Protein AF-A0A6V7NRB2-F1 (afdb_monomer)

Secondary structure (DSSP, 8-state):
-HHHHHHHHHHHHHHHHHHHHHHHHHHHHHHSTTEEEEE---SSEEEEEEPPTT--TTT-HHHHHHHHHHHHHHHHHTSS---EEEEETTEEEEEEE---TT--HHHHHHHHHHHHHHHHHHHHHHHHHHHHHHHHHHHHHHHHHHHHHHHTT--

Organism: NCBI:txid296719

InterPro domains:
  IPR002129 Pyridoxal phosphate-dependent decarboxylase, major domain [PF00282] (2-50)
  IPR010977 Aromatic-L-amino-acid decarboxylase [PTHR11999] (1-116)
  IPR015422 Pyridoxal phosphate-dependent transferase, small domain [G3DSA:3.90.1150.10] (17-127)
  IPR015424 Pyridoxal phosphate-dependent transferase [SSF53383] (1-116)

Foldseek 3Di:
DVCVVQPPVNVVVLQVQLQVLQVVLQVVQVVDPQKDFPDDDPGNKTKMFGAAPPNDPPPCQVVSQVLRVQLQVQLVVVVLDHWDWDADPNHIIIMDGRRDPPDDNVSSVVSVVSSVVSSVVSNVVVVVVVVVVVVVVVVVVVVVVVVVVVVVVVD

Radius of gyration: 22.84 Å; Cα contacts (8 Å, |Δi|>4): 152; chains: 1; bounding box: 63×29×77 Å

Mean predicted aligned error: 9.57 Å

Sequence (155 aa):
MVLRSYGLANLRNFLRGHVRMAKDFEEMVAADGRFEVVVPRYFAMVCFRLLPPDGTGGGEETAANEINQRLLEAANASGKVYMTHAVVGGVYLIRFAVGTTLTEEWHVRAAWKVVVARGGAAQGALNNMRWIEACMHACIYIYTDTHTRAKRRIG

pLDDT: mean 82.78, std 15.47, range [42.31, 96.94]

Nearest PDB structures (foldseek):
  6eem-assembly1_B  TM=9.550E-01  e=1.045E-14  Papaver somniferum
  6khp-assembly1_B-2  TM=9.290E-01  e=1.970E-14  Oryza sativa Japonica Group
  6kho-assembly1_B  TM=9.280E-01  e=9.609E-14  Oryza sativa Japonica Group
  6khp-assembly1_A-2  TM=9.264E-01  e=2.056E-13  Oryza sativa Japonica Group
  4obv-assembly1_D  TM=9.292E-01  e=6.062E-07  Mediterraneibacter gnavus ATCC 29149

Solvent-accessible surface area (backbone atoms only — not comparable to full-atom values): 8768 Å² total; per-residue (Å²): 110,66,65,79,74,58,32,72,68,51,51,53,50,53,54,50,50,27,30,50,48,27,47,55,49,48,53,58,42,65,71,37,87,56,36,45,70,78,52,88,66,87,54,25,41,39,37,30,36,61,58,57,98,78,76,59,86,84,78,43,53,66,56,38,29,54,50,41,49,51,36,50,52,55,42,38,72,64,72,81,44,83,70,50,73,52,72,60,97,83,43,52,32,40,37,49,70,45,77,58,93,85,69,48,68,67,56,56,55,51,44,49,53,48,49,54,59,41,46,54,52,53,54,52,50,49,52,53,50,51,50,50,51,52,50,49,52,50,49,52,49,52,55,50,50,53,57,54,55,58,63,66,74,78,112

Structure (mmCIF, N/CA/C/O backbone):
data_AF-A0A6V7NRB2-F1
#
_entry.id   AF-A0A6V7NRB2-F1
#
loop_
_atom_site.group_PDB
_atom_site.id
_atom_site.type_symbol
_atom_site.label_atom_id
_atom_site.label_alt_id
_atom_site.label_comp_id
_atom_site.label_asym_id
_atom_site.label_entity_id
_atom_site.label_seq_id
_atom_site.pdbx_PDB_ins_code
_atom_site.Cartn_x
_atom_site.Cartn_y
_atom_site.Cartn_z
_atom_site.occupancy
_atom_site.B_iso_or_equiv
_atom_site.auth_seq_id
_atom_site.auth_comp_id
_atom_site.auth_asym_id
_atom_site.auth_atom_id
_atom_site.pdbx_PDB_model_num
ATOM 1 N N . MET A 1 1 ? 22.881 7.984 -19.477 1.00 73.81 1 MET A N 1
ATOM 2 C CA . MET A 1 1 ? 23.256 6.550 -19.420 1.00 73.81 1 MET A CA 1
ATOM 3 C C . MET A 1 1 ? 22.055 5.603 -19.455 1.00 73.81 1 MET A C 1
ATOM 5 O O . MET A 1 1 ? 22.033 4.767 -20.342 1.00 73.81 1 MET A O 1
ATOM 9 N N . VAL A 1 2 ? 21.035 5.751 -18.596 1.00 85.44 2 VAL A N 1
ATOM 10 C CA . VAL A 1 2 ? 19.887 4.813 -18.470 1.00 85.44 2 VAL A CA 1
ATOM 11 C C . VAL A 1 2 ? 19.234 4.406 -19.802 1.00 85.44 2 VAL A C 1
ATOM 13 O O . VAL A 1 2 ? 19.105 3.216 -20.072 1.00 85.44 2 VAL A O 1
ATOM 16 N N . LEU A 1 3 ? 18.882 5.366 -20.668 1.00 86.31 3 LEU A N 1
ATOM 17 C CA . LEU A 1 3 ? 18.221 5.070 -21.951 1.00 86.31 3 LEU A CA 1
ATOM 18 C C . LEU A 1 3 ? 19.071 4.206 -22.894 1.00 86.31 3 LEU A C 1
ATOM 20 O O . LEU A 1 3 ? 18.520 3.386 -23.620 1.00 86.31 3 LEU A O 1
ATOM 24 N N . ARG A 1 4 ? 20.401 4.367 -22.871 1.00 87.88 4 ARG A N 1
ATOM 25 C CA . ARG A 1 4 ? 21.329 3.581 -23.701 1.00 87.88 4 ARG A CA 1
ATOM 26 C C . ARG A 1 4 ? 21.600 2.201 -23.102 1.00 87.88 4 ARG A C 1
ATOM 28 O O . ARG A 1 4 ? 21.791 1.261 -23.856 1.00 87.88 4 ARG A O 1
ATOM 35 N N . SER A 1 5 ? 21.612 2.088 -21.773 1.00 88.31 5 SER A N 1
ATOM 36 C CA . SER A 1 5 ? 21.900 0.833 -21.068 1.00 88.31 5 SER A CA 1
ATOM 37 C C . SER A 1 5 ? 20.702 -0.116 -21.025 1.00 88.31 5 SER A C 1
ATOM 39 O O . SER A 1 5 ? 20.860 -1.303 -21.272 1.00 88.31 5 SER A O 1
ATOM 41 N N . TYR A 1 6 ? 19.504 0.393 -20.728 1.00 83.12 6 TYR A N 1
ATOM 42 C CA . TYR A 1 6 ? 18.296 -0.435 -20.644 1.00 83.12 6 TYR A CA 1
ATOM 43 C C . TYR A 1 6 ? 17.559 -0.520 -21.980 1.00 83.12 6 TYR A C 1
ATOM 45 O O . TYR A 1 6 ? 16.929 -1.532 -22.274 1.00 83.12 6 TYR A O 1
ATOM 53 N N . GLY A 1 7 ? 17.627 0.532 -22.797 1.00 91.81 7 GLY A N 1
ATOM 54 C CA . GLY A 1 7 ? 16.795 0.658 -23.986 1.00 91.81 7 GLY A CA 1
ATOM 55 C C . GLY A 1 7 ? 15.335 0.989 -23.655 1.00 91.81 7 GLY A C 1
ATOM 56 O O . GLY A 1 7 ? 14.840 0.801 -22.541 1.00 91.81 7 GLY A O 1
ATOM 57 N N . LEU A 1 8 ? 14.618 1.498 -24.659 1.00 93.12 8 LEU A N 1
ATOM 58 C CA . LEU A 1 8 ? 13.232 1.948 -24.510 1.00 93.12 8 LEU A CA 1
ATOM 59 C C . LEU A 1 8 ? 12.265 0.802 -24.165 1.00 93.12 8 LEU A C 1
ATOM 61 O O . LEU A 1 8 ? 11.346 0.987 -23.367 1.00 93.12 8 LEU A O 1
ATOM 65 N N . ALA A 1 9 ? 12.461 -0.375 -24.767 1.00 91.38 9 ALA A N 1
ATOM 66 C CA . ALA A 1 9 ? 11.583 -1.526 -24.572 1.00 91.38 9 ALA A CA 1
ATOM 67 C C . ALA A 1 9 ? 11.624 -2.038 -23.125 1.00 91.38 9 ALA A C 1
ATOM 69 O O . ALA A 1 9 ? 10.575 -2.185 -22.498 1.00 91.38 9 ALA A O 1
ATOM 70 N N . ASN A 1 10 ? 12.821 -2.217 -22.559 1.00 90.44 10 ASN A N 1
ATOM 71 C CA . ASN A 1 10 ? 12.957 -2.704 -21.187 1.00 90.44 10 ASN A CA 1
ATOM 72 C C . ASN A 1 10 ? 12.430 -1.689 -20.177 1.00 90.44 10 ASN A C 1
ATOM 74 O O . ASN A 1 10 ? 11.731 -2.079 -19.249 1.00 90.44 10 ASN A O 1
ATOM 78 N N . LEU A 1 11 ? 12.673 -0.389 -20.383 1.00 91.44 11 LEU A N 1
ATOM 79 C CA . LEU A 1 11 ? 12.131 0.641 -19.496 1.00 91.44 11 LEU A CA 1
ATOM 80 C C . LEU A 1 11 ? 10.594 0.616 -19.466 1.00 91.44 11 LEU A C 1
ATOM 82 O O . LEU A 1 11 ? 9.988 0.680 -18.398 1.00 91.44 11 LEU A O 1
ATOM 86 N N . ARG A 1 12 ? 9.952 0.460 -20.631 1.00 92.94 12 ARG A N 1
ATOM 87 C CA . ARG A 1 12 ? 8.492 0.287 -20.715 1.00 92.94 12 ARG A CA 1
ATOM 88 C C . ARG A 1 12 ? 8.025 -0.980 -19.999 1.00 92.94 12 ARG A C 1
ATOM 90 O O . ARG A 1 12 ? 6.988 -0.939 -19.342 1.00 92.94 12 ARG A O 1
ATOM 97 N N . ASN A 1 13 ? 8.771 -2.078 -20.104 1.00 92.00 13 ASN A N 1
ATOM 98 C CA . ASN A 1 13 ? 8.445 -3.327 -19.415 1.00 92.00 13 ASN A CA 1
ATOM 99 C C . ASN A 1 13 ? 8.560 -3.189 -17.891 1.00 92.00 13 ASN A C 1
ATOM 101 O O . ASN A 1 13 ? 7.641 -3.605 -17.194 1.00 92.00 13 ASN A O 1
ATOM 105 N N . PHE A 1 14 ? 9.603 -2.526 -17.379 1.00 91.06 14 PHE A N 1
ATOM 106 C CA . PHE A 1 14 ? 9.743 -2.225 -15.948 1.00 91.06 14 PHE A CA 1
ATOM 107 C C . PHE A 1 14 ? 8.562 -1.405 -15.418 1.00 91.06 14 PHE A C 1
ATOM 109 O O . PHE A 1 14 ? 7.927 -1.791 -14.438 1.00 91.06 14 PHE A O 1
ATOM 116 N N . LEU A 1 15 ? 8.203 -0.316 -16.106 1.00 92.62 15 LEU A N 1
ATOM 117 C CA . LEU A 1 15 ? 7.069 0.524 -15.705 1.00 92.62 15 LEU A CA 1
ATOM 118 C C . LEU A 1 15 ? 5.747 -0.255 -15.712 1.00 92.62 15 LEU A C 1
ATOM 120 O O . LEU A 1 15 ? 4.966 -0.156 -14.768 1.00 92.62 15 LEU A O 1
ATOM 124 N N . ARG A 1 16 ? 5.502 -1.067 -16.747 1.00 94.50 16 ARG A N 1
ATOM 125 C CA . ARG A 1 16 ? 4.308 -1.925 -16.823 1.00 94.50 16 ARG A CA 1
ATOM 126 C C . ARG A 1 16 ? 4.289 -2.990 -15.729 1.00 94.50 16 ARG A C 1
ATOM 128 O O . ARG A 1 16 ? 3.219 -3.264 -15.195 1.00 94.50 16 ARG A O 1
ATOM 135 N N . GLY A 1 17 ? 5.446 -3.546 -15.369 1.00 94.56 17 GLY A N 1
ATOM 136 C CA . GLY A 1 17 ? 5.589 -4.480 -14.253 1.00 94.56 17 GLY A CA 1
ATOM 137 C C . GLY A 1 17 ? 5.189 -3.846 -12.922 1.00 94.56 17 GLY A C 1
ATOM 138 O O . GLY A 1 17 ? 4.369 -4.407 -12.199 1.00 94.56 17 GLY A O 1
ATOM 139 N N . HIS A 1 18 ? 5.674 -2.635 -12.635 1.00 95.19 18 HIS A N 1
ATOM 140 C CA . HIS A 1 18 ? 5.282 -1.893 -11.432 1.00 95.19 18 HIS A CA 1
ATOM 141 C C . HIS A 1 18 ? 3.778 -1.587 -11.398 1.00 95.19 18 HIS A C 1
ATOM 143 O O . HIS A 1 18 ? 3.132 -1.761 -10.366 1.00 95.19 18 HIS A O 1
ATOM 149 N N . VAL A 1 19 ? 3.201 -1.174 -12.532 1.00 95.56 19 VAL A N 1
ATOM 150 C CA . VAL A 1 19 ? 1.758 -0.902 -12.643 1.00 95.56 19 VAL A CA 1
ATOM 151 C C . VAL A 1 19 ? 0.930 -2.171 -12.430 1.00 95.56 19 VAL A C 1
ATOM 153 O O . VAL A 1 19 ? -0.077 -2.118 -11.728 1.00 95.56 19 VAL A O 1
ATOM 156 N N . ARG A 1 20 ? 1.359 -3.314 -12.981 1.00 95.62 20 ARG A N 1
ATOM 157 C CA . 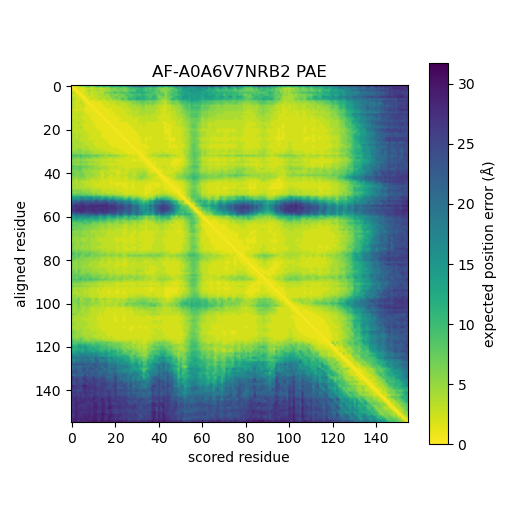ARG A 1 20 ? 0.704 -4.611 -12.759 1.00 95.62 20 ARG A CA 1
ATOM 158 C C . ARG A 1 20 ? 0.728 -5.001 -11.283 1.00 95.62 20 ARG A C 1
ATOM 160 O O . ARG A 1 20 ? -0.316 -5.293 -10.723 1.00 95.62 20 ARG A O 1
ATOM 167 N N . MET A 1 21 ? 1.888 -4.917 -10.640 1.00 96.19 21 MET A N 1
ATOM 168 C CA . MET A 1 21 ? 2.027 -5.209 -9.211 1.00 96.19 21 MET A CA 1
ATOM 169 C C . MET A 1 21 ? 1.159 -4.305 -8.325 1.00 96.19 21 MET A C 1
ATOM 171 O O . MET A 1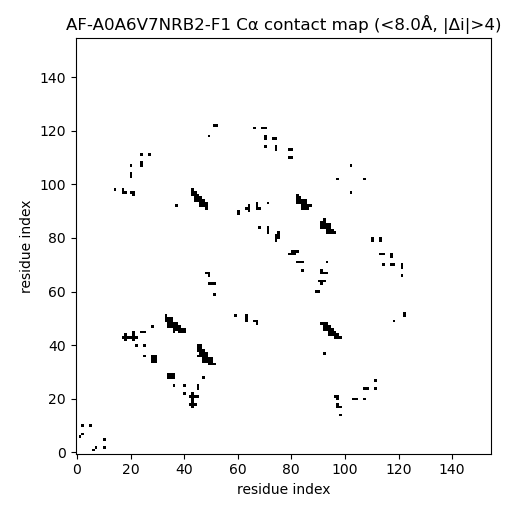 21 ? 0.580 -4.764 -7.344 1.00 96.19 21 MET A O 1
ATOM 175 N N . ALA A 1 22 ? 1.045 -3.021 -8.667 1.00 96.19 22 ALA A N 1
ATOM 176 C CA . ALA A 1 22 ? 0.153 -2.111 -7.958 1.00 96.19 22 ALA A CA 1
ATOM 177 C C . ALA A 1 22 ? -1.327 -2.471 -8.164 1.00 96.19 22 ALA A C 1
ATOM 179 O O . ALA A 1 22 ? -2.110 -2.334 -7.231 1.00 96.19 22 ALA A O 1
ATOM 180 N N . LYS A 1 23 ? -1.706 -2.959 -9.351 1.00 95.88 23 LYS A N 1
ATOM 181 C CA . LYS A 1 23 ? -3.054 -3.479 -9.608 1.00 95.88 23 LYS A CA 1
ATOM 182 C C . LYS A 1 23 ? -3.344 -4.724 -8.762 1.00 95.88 23 LYS A C 1
ATOM 184 O O . LYS A 1 23 ? -4.385 -4.785 -8.124 1.00 95.88 23 LYS A O 1
ATOM 189 N N . ASP A 1 24 ? -2.406 -5.666 -8.685 1.00 95.44 24 ASP A N 1
ATOM 190 C CA . ASP A 1 24 ? -2.566 -6.860 -7.845 1.00 95.4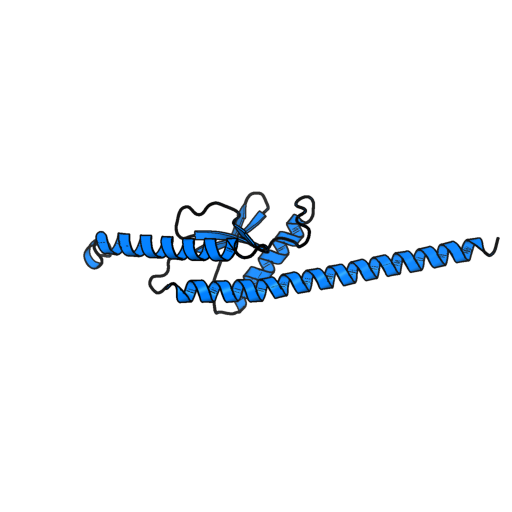4 24 ASP A CA 1
ATOM 191 C C . ASP A 1 24 ? -2.729 -6.477 -6.360 1.00 95.44 24 ASP A C 1
ATOM 193 O O . ASP A 1 24 ? -3.508 -7.086 -5.629 1.00 95.44 24 ASP A O 1
ATOM 197 N N . PHE A 1 25 ? -2.014 -5.441 -5.901 1.00 96.25 25 PHE A N 1
ATOM 198 C CA . PHE A 1 25 ? -2.187 -4.894 -4.554 1.00 96.25 25 PHE A CA 1
ATOM 199 C C . PHE A 1 25 ? -3.568 -4.261 -4.352 1.00 96.25 25 PHE A C 1
ATOM 201 O O . PHE A 1 25 ? -4.211 -4.528 -3.345 1.00 96.25 25 PHE A O 1
ATOM 208 N N . GLU A 1 26 ? -4.035 -3.453 -5.304 1.00 96.19 26 GLU A N 1
ATOM 209 C CA . GLU A 1 26 ? -5.373 -2.849 -5.291 1.00 96.19 26 GLU A CA 1
ATOM 210 C C . GLU A 1 26 ? -6.478 -3.913 -5.194 1.00 96.19 26 GLU A C 1
ATOM 212 O O . GLU A 1 26 ? -7.380 -3.778 -4.371 1.00 96.19 26 GLU A O 1
ATOM 217 N N . GLU A 1 27 ? -6.369 -5.005 -5.957 1.00 95.75 27 GLU A N 1
ATOM 218 C CA . GLU A 1 27 ? -7.308 -6.134 -5.904 1.00 95.75 27 GLU A CA 1
ATOM 219 C C . GLU A 1 27 ? -7.291 -6.830 -4.529 1.00 95.75 27 GLU A C 1
ATOM 221 O O . GLU A 1 27 ? -8.346 -7.166 -3.993 1.00 95.75 27 GLU A O 1
ATOM 226 N N . MET A 1 28 ? -6.113 -6.993 -3.910 1.00 95.94 28 MET A N 1
ATOM 227 C CA . MET A 1 28 ? -5.995 -7.545 -2.553 1.00 95.94 28 MET A CA 1
ATOM 228 C C . MET A 1 28 ? -6.593 -6.630 -1.477 1.00 95.94 28 MET A C 1
ATOM 230 O O . MET A 1 28 ? -7.194 -7.136 -0.530 1.00 95.94 28 MET A O 1
ATOM 234 N N . VAL A 1 29 ? -6.437 -5.310 -1.618 1.00 95.31 29 VAL A N 1
ATOM 235 C CA . VAL A 1 29 ? -7.046 -4.321 -0.716 1.00 95.31 29 VAL A CA 1
ATOM 236 C C . VAL A 1 29 ? -8.565 -4.355 -0.854 1.00 95.31 29 VAL A C 1
ATOM 238 O O . VAL A 1 29 ? -9.258 -4.463 0.148 1.00 95.31 29 VAL A O 1
ATOM 241 N N . ALA A 1 30 ? -9.080 -4.321 -2.085 1.00 93.00 30 ALA A N 1
ATOM 242 C CA . ALA A 1 30 ? -10.516 -4.334 -2.357 1.00 93.00 30 ALA A CA 1
ATOM 243 C C . ALA A 1 30 ? -11.204 -5.642 -1.923 1.00 93.00 30 ALA A C 1
ATOM 245 O O . ALA A 1 30 ? -12.395 -5.640 -1.620 1.00 93.00 30 ALA A O 1
ATOM 246 N N . ALA A 1 31 ? -10.468 -6.756 -1.883 1.00 94.50 31 ALA A N 1
ATOM 247 C CA . ALA A 1 31 ? -10.978 -8.034 -1.394 1.00 94.50 31 ALA A CA 1
ATOM 248 C C . ALA A 1 31 ? -11.184 -8.069 0.134 1.00 94.50 31 ALA A C 1
ATOM 250 O O . ALA A 1 31 ? -11.950 -8.901 0.622 1.00 94.50 31 ALA A O 1
ATOM 251 N N . ASP A 1 32 ? -10.516 -7.199 0.898 1.00 92.25 32 ASP A N 1
ATOM 252 C CA . ASP A 1 32 ? -10.672 -7.103 2.350 1.00 92.25 32 ASP A CA 1
ATOM 253 C C . ASP A 1 32 ? -11.590 -5.926 2.701 1.00 92.25 32 ASP A C 1
ATOM 255 O O . ASP A 1 32 ? -11.169 -4.774 2.702 1.00 92.25 32 ASP A O 1
ATOM 259 N N . GLY A 1 33 ? -12.845 -6.218 3.058 1.00 88.19 33 GLY A N 1
ATOM 260 C CA . GLY A 1 33 ? -13.861 -5.199 3.361 1.00 88.19 33 GLY A CA 1
ATOM 261 C C . GLY A 1 33 ? -13.565 -4.300 4.569 1.00 88.19 33 GLY A C 1
ATOM 262 O O . GLY A 1 33 ? -14.344 -3.397 4.860 1.00 88.19 33 GLY A O 1
ATOM 263 N N . ARG A 1 34 ? -12.461 -4.528 5.292 1.00 89.88 34 ARG A N 1
ATOM 264 C CA . ARG A 1 34 ? -11.981 -3.619 6.345 1.00 89.88 34 ARG A CA 1
ATOM 265 C C . ARG A 1 34 ? -11.192 -2.442 5.786 1.00 89.88 34 ARG A C 1
ATOM 267 O O . ARG A 1 34 ? -10.982 -1.469 6.502 1.00 89.88 34 ARG A O 1
ATOM 274 N N . PHE A 1 35 ? -10.708 -2.540 4.556 1.00 92.44 35 PHE A N 1
ATOM 275 C CA . PHE A 1 35 ? -9.936 -1.495 3.906 1.00 92.44 35 PHE A CA 1
ATOM 276 C C . PHE A 1 35 ? -10.721 -0.922 2.735 1.00 92.44 35 PHE A C 1
ATOM 278 O O . PHE A 1 35 ? -11.504 -1.611 2.088 1.00 92.44 35 PHE A O 1
ATOM 285 N N . GLU A 1 36 ? -10.466 0.343 2.431 1.00 92.44 36 GLU A N 1
ATOM 286 C CA . GLU A 1 36 ? -10.973 0.966 1.218 1.00 92.44 36 GLU A CA 1
ATOM 287 C C . GLU A 1 36 ? -9.856 1.637 0.426 1.00 92.44 36 GLU A C 1
ATOM 289 O O . GLU A 1 36 ? -8.886 2.162 0.984 1.00 92.44 36 GLU A O 1
ATOM 294 N N . VAL A 1 37 ? -10.014 1.635 -0.896 1.00 94.19 37 VAL A N 1
ATOM 295 C CA . VAL A 1 37 ? -9.165 2.385 -1.820 1.00 94.19 37 VAL A CA 1
ATOM 296 C C . VAL A 1 37 ? -9.769 3.780 -1.971 1.00 94.19 37 VAL A C 1
ATOM 298 O O . VAL A 1 37 ? -10.845 3.937 -2.539 1.00 94.19 37 VAL A O 1
ATOM 301 N N . VAL A 1 38 ? -9.078 4.793 -1.445 1.00 90.12 38 VAL A N 1
ATOM 302 C CA . VAL A 1 38 ? -9.619 6.160 -1.308 1.00 90.12 38 VAL A CA 1
ATOM 303 C C . VAL A 1 38 ? -9.644 6.897 -2.646 1.00 90.12 38 VAL A C 1
ATOM 305 O O . VAL A 1 38 ? -10.530 7.706 -2.906 1.00 90.12 38 VAL A O 1
ATOM 308 N N . VAL A 1 39 ? -8.653 6.640 -3.502 1.00 89.12 39 VAL A N 1
ATOM 309 C CA . VAL A 1 39 ? -8.545 7.270 -4.824 1.00 89.12 39 VAL A CA 1
ATOM 310 C C . VAL A 1 39 ? -8.205 6.235 -5.892 1.00 89.12 39 VAL A C 1
ATOM 312 O O . VAL A 1 39 ? -7.439 5.310 -5.613 1.00 89.12 39 VAL A O 1
ATOM 315 N N . PRO A 1 40 ? -8.724 6.393 -7.124 1.00 91.00 40 PRO A N 1
ATOM 316 C CA . PRO A 1 40 ? -8.452 5.455 -8.204 1.00 91.00 40 PRO A CA 1
ATOM 317 C C . PRO A 1 40 ? -6.957 5.406 -8.542 1.00 91.00 40 PRO A C 1
ATOM 319 O O . PRO A 1 40 ? -6.274 6.434 -8.620 1.00 91.00 40 PRO A O 1
ATOM 322 N N . ARG A 1 41 ? -6.442 4.197 -8.782 1.00 93.25 41 ARG A N 1
ATOM 323 C CA . ARG A 1 41 ? -5.044 3.971 -9.154 1.00 93.25 41 ARG A CA 1
ATOM 324 C C . ARG A 1 41 ? -4.791 4.361 -10.617 1.00 93.25 41 ARG A C 1
ATOM 326 O O . ARG A 1 41 ? -5.195 3.657 -11.540 1.00 93.25 41 ARG A O 1
ATOM 333 N N . TYR A 1 42 ? -4.008 5.418 -10.841 1.00 89.06 42 TYR A N 1
ATOM 334 C CA . TYR A 1 42 ? -3.564 5.808 -12.192 1.00 89.06 42 TYR A CA 1
ATOM 335 C C . TYR A 1 42 ? -2.240 5.156 -12.626 1.00 89.06 42 TYR A C 1
ATOM 337 O O . TYR A 1 42 ? -2.063 4.821 -13.794 1.00 89.06 42 TYR A O 1
ATOM 345 N N . PHE A 1 43 ? -1.310 4.944 -11.691 1.00 92.44 43 PHE A N 1
ATOM 346 C CA . PHE A 1 43 ? 0.030 4.407 -11.967 1.00 92.44 43 PHE A CA 1
ATOM 347 C C . PHE A 1 43 ? 0.370 3.254 -11.011 1.00 92.44 43 PHE A C 1
ATOM 349 O O . PHE A 1 43 ? -0.486 2.423 -10.712 1.00 92.44 43 PHE A O 1
ATOM 356 N N . ALA A 1 44 ? 1.618 3.174 -10.550 1.00 94.81 44 ALA A N 1
ATOM 357 C CA . ALA A 1 44 ? 2.105 2.150 -9.635 1.00 94.81 44 ALA A CA 1
ATOM 358 C C . ALA A 1 44 ? 1.983 2.575 -8.155 1.00 94.81 44 ALA A C 1
ATOM 360 O O . ALA A 1 44 ? 2.870 2.312 -7.349 1.00 94.81 44 ALA A O 1
ATOM 361 N N . MET A 1 45 ? 0.912 3.289 -7.798 1.00 95.69 45 MET A N 1
ATOM 362 C CA . MET A 1 45 ? 0.667 3.754 -6.431 1.00 95.69 45 MET A CA 1
ATOM 363 C C . MET A 1 45 ? -0.785 3.518 -6.050 1.00 95.69 45 MET A C 1
ATOM 365 O O . MET A 1 45 ? -1.679 3.980 -6.755 1.00 95.69 45 MET A O 1
ATOM 369 N N . VAL A 1 46 ? -0.996 2.844 -4.924 1.00 96.69 46 VAL A N 1
ATOM 370 C CA . VAL A 1 46 ? -2.321 2.616 -4.346 1.00 96.69 46 VAL A CA 1
ATOM 371 C C . VAL A 1 46 ? -2.438 3.421 -3.064 1.00 96.69 46 VAL A C 1
ATOM 373 O O . VAL A 1 46 ? -1.546 3.390 -2.213 1.00 96.69 46 VAL A O 1
ATOM 376 N N . CYS A 1 47 ? -3.541 4.148 -2.946 1.00 96.06 47 CYS A N 1
ATOM 377 C CA . CYS A 1 47 ? -3.878 4.948 -1.782 1.00 96.06 47 CYS A CA 1
ATOM 378 C C . CYS A 1 47 ? -5.072 4.305 -1.089 1.00 96.06 47 CYS A C 1
ATOM 380 O O . CYS A 1 47 ? -6.157 4.235 -1.666 1.00 96.06 47 CYS A O 1
ATOM 382 N N . PHE A 1 48 ? -4.873 3.836 0.133 1.00 95.06 48 PHE A N 1
ATOM 383 C CA . PHE A 1 48 ? -5.882 3.091 0.872 1.00 95.06 48 PHE A CA 1
ATOM 384 C C . PHE A 1 48 ? -5.916 3.518 2.336 1.00 95.06 48 PHE A C 1
ATOM 386 O O . PHE A 1 48 ? -4.967 4.127 2.839 1.00 95.06 48 PHE A O 1
ATOM 393 N N . ARG A 1 49 ? -7.008 3.196 3.024 1.00 93.19 49 ARG A N 1
ATOM 394 C CA . ARG A 1 49 ? -7.131 3.373 4.473 1.00 93.19 49 ARG A CA 1
ATOM 395 C C . ARG A 1 49 ? -7.928 2.232 5.095 1.00 93.19 49 ARG A C 1
ATOM 397 O O . ARG A 1 49 ? -8.688 1.551 4.412 1.00 93.19 49 ARG A O 1
ATOM 404 N N . LEU A 1 50 ? -7.715 2.011 6.384 1.00 91.56 50 LEU A N 1
ATOM 405 C CA . LEU A 1 50 ? -8.519 1.131 7.220 1.00 91.56 50 LEU A CA 1
ATOM 406 C C . LEU A 1 50 ? -9.808 1.863 7.611 1.00 91.56 50 LEU A C 1
ATOM 408 O O . LEU A 1 50 ? -9.746 3.002 8.086 1.00 91.56 50 LEU A O 1
ATOM 412 N N . LEU A 1 51 ? -10.948 1.210 7.401 1.00 87.19 51 LEU A N 1
ATOM 413 C CA . LEU A 1 51 ? -12.266 1.725 7.744 1.00 87.19 51 LEU A CA 1
ATOM 414 C C . LEU A 1 51 ? -12.547 1.567 9.247 1.00 87.19 51 LEU A C 1
ATOM 416 O O . LEU A 1 51 ? -12.226 0.523 9.833 1.00 87.19 51 LEU A O 1
ATOM 420 N N . PRO A 1 52 ? -13.185 2.562 9.888 1.00 78.56 52 PRO A N 1
ATOM 421 C CA . PRO A 1 52 ? -13.688 2.399 11.244 1.00 78.56 52 PRO A CA 1
ATOM 422 C C . PRO A 1 52 ? -14.812 1.341 11.283 1.00 78.56 52 PRO A C 1
ATOM 424 O O . PRO A 1 52 ? -15.507 1.157 10.281 1.00 78.56 52 PRO A O 1
ATOM 427 N N . PRO A 1 53 ? -15.030 0.657 12.425 1.00 69.81 53 PRO A N 1
ATOM 428 C CA . PRO A 1 53 ? -16.026 -0.416 12.551 1.00 69.81 53 PRO A CA 1
ATOM 429 C C . PRO A 1 53 ? -17.465 -0.009 12.193 1.00 69.81 53 PRO A C 1
ATOM 431 O O . PRO A 1 53 ? -18.229 -0.856 11.738 1.00 69.81 53 PRO A O 1
ATOM 434 N N . ASP A 1 54 ? -17.816 1.271 12.367 1.00 66.12 54 ASP A N 1
ATOM 435 C CA . ASP A 1 54 ? -19.202 1.755 12.288 1.00 66.12 54 ASP A CA 1
ATOM 436 C C . ASP A 1 54 ? -19.519 2.542 11.000 1.00 66.12 54 ASP A C 1
ATOM 438 O O . ASP A 1 54 ? -20.651 2.976 10.801 1.00 66.12 54 ASP A O 1
ATOM 442 N N . GLY A 1 55 ? -18.545 2.746 10.103 1.00 57.59 55 GLY A N 1
ATOM 443 C CA . GLY A 1 55 ? -18.765 3.412 8.806 1.00 57.59 55 GLY A CA 1
ATOM 444 C C . GLY A 1 55 ? -19.226 4.883 8.860 1.00 57.59 55 GLY A C 1
ATOM 445 O O . GLY A 1 55 ? -19.562 5.456 7.824 1.00 57.59 55 GLY A O 1
ATOM 446 N N . THR A 1 56 ? -19.252 5.527 10.031 1.00 52.50 56 THR A N 1
ATOM 447 C CA . THR A 1 56 ? -19.833 6.866 10.232 1.00 52.50 56 THR A CA 1
ATOM 448 C C . THR A 1 56 ? -18.824 8.010 10.077 1.00 52.50 56 THR A C 1
ATOM 450 O O . THR A 1 56 ? -18.166 8.433 11.024 1.00 52.50 56 THR A O 1
ATOM 453 N N . GLY A 1 57 ? -18.772 8.601 8.881 1.00 51.03 57 GLY A N 1
ATOM 454 C CA . GLY A 1 57 ? -17.933 9.762 8.530 1.00 51.03 57 GLY A CA 1
ATOM 455 C C . GLY A 1 57 ? -18.365 11.127 9.099 1.00 51.03 57 GLY A C 1
ATOM 456 O O . GLY A 1 57 ? -18.078 12.151 8.489 1.00 51.03 57 GLY A O 1
ATOM 457 N N . GLY A 1 58 ? -19.089 11.177 10.223 1.00 45.19 58 GLY A N 1
ATOM 458 C CA . GLY A 1 58 ? -19.666 12.429 10.753 1.00 45.19 58 GLY A CA 1
ATOM 459 C C . GLY A 1 58 ? -18.900 13.094 11.905 1.00 45.19 58 GLY A C 1
ATOM 460 O O . GLY A 1 58 ? -19.100 14.274 12.172 1.00 45.19 58 GLY A O 1
ATOM 461 N N . GLY A 1 59 ? -18.024 12.358 12.592 1.00 54.00 59 GLY A N 1
ATOM 462 C CA . GLY A 1 59 ? -17.290 12.848 13.772 1.00 54.00 59 GLY A CA 1
ATOM 463 C C . GLY A 1 59 ? -16.111 11.967 14.197 1.00 54.00 59 GLY A C 1
ATOM 464 O O . GLY A 1 59 ? -15.251 12.411 14.950 1.00 54.00 59 GLY A O 1
ATOM 465 N N . GLU A 1 60 ? -16.021 10.746 13.663 1.00 63.81 60 GLU A N 1
ATOM 466 C CA . GLU A 1 60 ? -14.927 9.800 13.912 1.00 63.81 60 GLU A CA 1
ATOM 467 C C . GLU A 1 60 ? -13.740 9.941 12.953 1.00 63.81 60 GLU A C 1
ATOM 469 O O . GLU A 1 60 ? -12.794 9.168 13.062 1.00 63.81 60 GLU A O 1
ATOM 474 N N . GLU A 1 61 ? -13.730 10.912 12.033 1.00 76.88 61 GLU A N 1
ATOM 475 C CA . GLU A 1 61 ? -12.640 11.038 11.050 1.00 76.88 61 GLU A CA 1
ATOM 476 C C . GLU A 1 61 ? -11.278 11.252 11.736 1.00 76.88 61 GLU A C 1
ATOM 478 O O . GLU A 1 61 ? -10.280 10.667 11.329 1.00 76.88 61 GLU A O 1
ATOM 483 N N . THR A 1 62 ? -11.235 11.992 12.851 1.00 77.94 62 THR A N 1
ATOM 484 C CA . THR A 1 62 ? -10.018 12.131 13.670 1.00 77.94 62 THR A CA 1
ATOM 485 C C . THR A 1 62 ? -9.555 10.785 14.228 1.00 77.94 62 THR A C 1
ATOM 487 O O . THR A 1 62 ? -8.378 10.453 14.122 1.00 77.94 62 THR A O 1
ATOM 490 N N . ALA A 1 63 ? -10.476 9.974 14.757 1.00 78.56 63 ALA A N 1
ATOM 491 C CA . ALA A 1 63 ? -10.150 8.647 15.268 1.00 78.56 63 ALA A CA 1
ATOM 492 C C . ALA A 1 63 ? -9.688 7.720 14.131 1.00 78.56 63 ALA A C 1
ATOM 494 O O . ALA A 1 63 ? -8.643 7.084 14.248 1.00 78.56 63 ALA A O 1
ATOM 495 N N . ALA A 1 64 ? -10.403 7.699 12.999 1.00 83.12 64 ALA A N 1
ATOM 496 C CA . ALA A 1 64 ? -10.029 6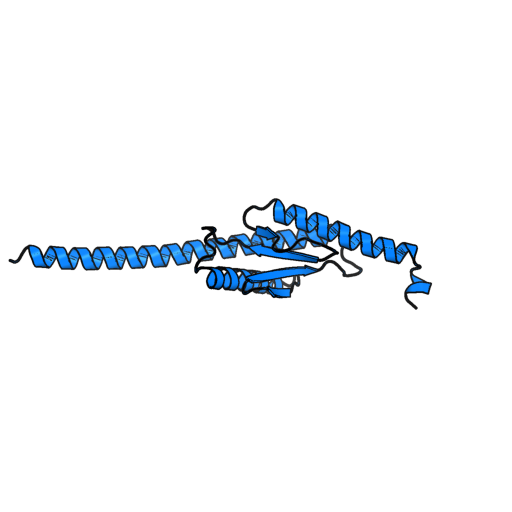.963 11.790 1.00 83.12 64 ALA A CA 1
ATOM 497 C C . ALA A 1 64 ? -8.620 7.343 11.309 1.00 83.12 64 ALA A C 1
ATOM 499 O O . ALA A 1 64 ? -7.812 6.467 10.984 1.00 83.12 64 ALA A O 1
ATOM 500 N N . ASN A 1 65 ? -8.289 8.632 11.329 1.00 89.75 65 ASN A N 1
ATOM 501 C CA . ASN A 1 65 ? -6.969 9.132 10.970 1.00 89.75 65 ASN A CA 1
ATOM 502 C C . ASN A 1 65 ? -5.885 8.660 11.944 1.00 89.75 65 ASN A C 1
ATOM 504 O O . ASN A 1 65 ? -4.849 8.161 11.502 1.00 89.75 65 ASN A O 1
ATOM 508 N N . GLU A 1 66 ? -6.127 8.742 13.253 1.00 88.19 66 GLU A N 1
ATOM 509 C CA . GLU A 1 66 ? -5.189 8.256 14.273 1.00 88.19 66 GLU A CA 1
ATOM 510 C C . GLU A 1 66 ? -4.920 6.752 14.144 1.00 88.19 66 GLU A C 1
ATOM 512 O O . GLU A 1 66 ? -3.784 6.297 14.287 1.00 88.19 66 GLU A O 1
ATOM 517 N N . ILE A 1 67 ? -5.948 5.964 13.836 1.00 89.12 67 ILE A N 1
ATOM 518 C CA . ILE A 1 67 ? -5.820 4.518 13.628 1.00 89.12 67 ILE A CA 1
ATOM 519 C C . ILE A 1 67 ? -4.946 4.230 12.414 1.00 89.12 67 ILE A C 1
ATOM 521 O O . ILE A 1 67 ? -4.043 3.395 12.484 1.00 89.12 67 ILE A O 1
ATOM 525 N N . ASN A 1 68 ? -5.195 4.926 11.304 1.00 92.69 68 ASN A N 1
ATOM 526 C CA . ASN A 1 68 ? -4.409 4.772 10.087 1.00 92.69 68 ASN A CA 1
ATOM 527 C C . ASN A 1 68 ? -2.955 5.223 10.288 1.00 92.69 68 ASN A C 1
ATOM 529 O O . ASN A 1 68 ? -2.037 4.571 9.785 1.00 92.69 68 ASN A O 1
ATOM 533 N N . GLN A 1 69 ? -2.726 6.268 11.086 1.00 93.38 69 GLN A N 1
ATOM 534 C CA . GLN A 1 69 ? -1.387 6.687 11.487 1.00 93.38 69 GLN A CA 1
ATOM 535 C C . GLN A 1 69 ? -0.681 5.598 12.309 1.00 93.38 69 GLN A C 1
ATOM 537 O O . GLN A 1 69 ? 0.425 5.187 11.956 1.00 93.38 69 GLN A O 1
ATOM 542 N N . ARG A 1 70 ? -1.331 5.061 13.350 1.00 91.88 70 ARG A N 1
ATOM 543 C CA . ARG A 1 70 ? -0.769 3.977 14.180 1.00 91.88 70 ARG A CA 1
ATOM 544 C C . ARG A 1 70 ? -0.504 2.710 13.370 1.00 91.88 70 ARG A C 1
ATOM 546 O O . ARG A 1 70 ? 0.512 2.049 13.577 1.00 91.88 70 ARG A O 1
ATOM 553 N N . LEU A 1 71 ? -1.393 2.371 12.437 1.00 93.25 71 LEU A N 1
ATOM 554 C CA . LEU A 1 71 ? -1.211 1.259 11.506 1.00 93.25 71 LEU A CA 1
ATOM 555 C C . LEU A 1 71 ? 0.061 1.447 10.673 1.00 93.25 71 LEU A C 1
ATOM 557 O O . LEU A 1 71 ? 0.874 0.525 10.583 1.00 93.25 71 LEU A O 1
ATOM 561 N N . LEU A 1 72 ? 0.241 2.633 10.086 1.00 95.31 72 LEU A N 1
ATOM 562 C CA . LEU A 1 72 ? 1.414 2.948 9.277 1.00 95.31 72 LEU A CA 1
ATOM 563 C C . LEU A 1 72 ? 2.702 2.903 10.104 1.00 95.31 72 LEU A C 1
ATOM 565 O O . LEU A 1 72 ? 3.679 2.282 9.686 1.00 95.31 72 LEU A O 1
ATOM 569 N N . GLU A 1 73 ? 2.701 3.520 11.284 1.00 94.69 73 GLU A N 1
ATOM 570 C CA . GLU A 1 73 ? 3.840 3.509 12.202 1.00 94.69 73 GLU A CA 1
ATOM 571 C C . GLU A 1 73 ? 4.204 2.079 12.614 1.00 94.69 73 GLU A C 1
ATOM 573 O O . GLU A 1 73 ? 5.366 1.690 12.522 1.00 94.69 73 GLU A O 1
ATOM 578 N N . ALA A 1 74 ? 3.219 1.249 12.969 1.00 92.81 74 ALA A N 1
ATOM 579 C CA . ALA A 1 74 ? 3.441 -0.148 13.330 1.00 92.81 74 ALA A CA 1
ATOM 580 C C . ALA A 1 74 ? 3.940 -1.002 12.150 1.00 92.81 74 ALA A C 1
ATOM 582 O O . ALA A 1 74 ? 4.747 -1.918 12.346 1.00 92.81 74 ALA A O 1
ATOM 583 N N . ALA A 1 75 ? 3.465 -0.727 10.932 1.00 94.00 75 ALA A N 1
ATOM 584 C CA . ALA A 1 75 ? 3.945 -1.386 9.723 1.00 94.00 75 ALA A CA 1
ATOM 585 C C . ALA A 1 75 ? 5.406 -1.006 9.432 1.00 94.00 75 ALA A C 1
ATOM 587 O O . ALA A 1 75 ? 6.234 -1.897 9.236 1.00 94.00 75 ALA A O 1
ATOM 588 N N . ASN A 1 76 ? 5.747 0.282 9.497 1.00 95.62 76 ASN A N 1
ATOM 589 C CA . ASN A 1 76 ? 7.104 0.782 9.267 1.00 95.62 76 ASN A CA 1
ATOM 590 C C . ASN A 1 76 ? 8.081 0.333 10.371 1.00 95.62 76 ASN A C 1
ATOM 592 O O . ASN A 1 76 ? 9.195 -0.092 10.072 1.00 95.62 76 ASN A O 1
ATOM 596 N N . ALA A 1 77 ? 7.649 0.323 11.636 1.00 93.06 77 ALA A N 1
ATOM 597 C CA . ALA A 1 77 ? 8.444 -0.157 12.769 1.00 93.06 77 ALA A CA 1
ATOM 598 C C . ALA A 1 77 ? 8.785 -1.654 12.676 1.00 93.06 77 ALA A C 1
ATOM 600 O O . ALA A 1 77 ? 9.720 -2.120 13.322 1.00 93.06 77 ALA A O 1
ATOM 601 N N . SER A 1 78 ? 8.056 -2.429 11.862 1.00 90.50 78 SER A N 1
ATOM 602 C CA . SER A 1 78 ? 8.398 -3.832 11.616 1.00 90.50 78 SER A CA 1
ATOM 603 C C . SER A 1 78 ? 9.695 -4.016 10.819 1.00 90.50 78 SER A C 1
ATOM 605 O O . SER A 1 78 ? 10.223 -5.126 10.794 1.00 90.50 78 SER A O 1
ATOM 607 N N . GLY A 1 79 ? 10.164 -2.977 10.114 1.00 90.75 79 GLY A N 1
ATOM 608 C CA . GLY A 1 79 ? 11.324 -3.029 9.219 1.00 90.75 79 GLY A CA 1
ATOM 609 C C . GLY A 1 79 ? 11.128 -3.878 7.955 1.00 90.75 79 GLY A C 1
ATOM 610 O O . GLY A 1 79 ? 12.017 -3.929 7.112 1.00 90.75 79 GLY A O 1
ATOM 611 N N . LYS A 1 80 ? 9.976 -4.547 7.797 1.00 90.06 80 LYS A N 1
ATOM 612 C CA . LYS A 1 80 ? 9.681 -5.427 6.651 1.00 90.06 80 LYS A CA 1
ATOM 613 C C . LYS A 1 80 ? 9.169 -4.669 5.432 1.00 90.06 80 LYS A C 1
ATOM 615 O O . LYS A 1 80 ? 9.270 -5.161 4.314 1.00 90.06 80 LYS A O 1
ATOM 620 N N . VAL A 1 81 ? 8.565 -3.510 5.666 1.00 93.88 81 VAL A N 1
ATOM 621 C CA . VAL A 1 81 ? 7.972 -2.643 4.651 1.00 93.88 81 VAL A CA 1
ATOM 622 C C . VAL A 1 81 ? 8.188 -1.195 5.040 1.00 93.88 81 VAL A C 1
ATOM 624 O O . VAL A 1 81 ? 8.305 -0.879 6.224 1.00 93.88 81 VAL A O 1
ATOM 627 N N . TYR A 1 82 ? 8.190 -0.321 4.041 1.00 94.50 82 TYR A N 1
ATOM 628 C CA . TYR A 1 82 ? 8.165 1.113 4.259 1.00 94.50 82 TYR A CA 1
ATOM 629 C C . TYR A 1 82 ? 7.125 1.756 3.347 1.00 94.50 82 TYR A C 1
ATOM 631 O O . TYR A 1 82 ? 7.160 1.586 2.128 1.00 94.50 82 TYR A O 1
ATOM 639 N N . MET A 1 83 ? 6.184 2.473 3.950 1.00 95.44 83 MET A N 1
ATOM 640 C CA . MET A 1 83 ? 5.134 3.222 3.265 1.00 95.44 83 MET A CA 1
ATOM 641 C C . MET A 1 83 ? 5.069 4.642 3.819 1.00 95.44 83 MET A C 1
ATOM 643 O O . MET A 1 83 ? 5.577 4.938 4.902 1.00 95.44 83 MET A O 1
ATOM 647 N N . THR A 1 84 ? 4.413 5.528 3.075 1.00 95.75 84 THR A N 1
ATOM 648 C CA . THR A 1 84 ? 4.183 6.914 3.503 1.00 95.75 84 THR A CA 1
ATOM 649 C C . THR A 1 84 ? 2.691 7.192 3.591 1.00 95.75 84 THR A C 1
ATOM 651 O O . THR A 1 84 ? 1.888 6.407 3.095 1.00 95.75 84 THR A O 1
ATOM 654 N N . HIS A 1 85 ? 2.315 8.317 4.185 1.00 95.75 85 HIS A N 1
ATOM 655 C CA . HIS A 1 85 ? 0.936 8.789 4.194 1.00 95.75 85 HIS A CA 1
ATOM 656 C C . HIS A 1 85 ? 0.774 10.048 3.342 1.00 95.75 85 HIS A C 1
ATOM 658 O O . HIS A 1 85 ? 1.756 10.654 2.900 1.00 95.75 85 HIS A O 1
ATOM 664 N N . ALA A 1 86 ? -0.474 10.439 3.127 1.00 94.50 86 ALA A N 1
ATOM 665 C CA . ALA A 1 86 ? -0.863 11.797 2.786 1.00 94.50 86 ALA A CA 1
ATOM 666 C C . ALA A 1 86 ? -2.185 12.131 3.492 1.00 94.50 86 ALA A C 1
ATOM 668 O O . ALA A 1 86 ? -2.893 11.231 3.938 1.00 94.50 86 ALA A O 1
ATOM 669 N N . VAL A 1 87 ? -2.505 13.420 3.593 1.00 92.88 87 VAL A N 1
ATOM 670 C CA . VAL A 1 87 ? -3.804 13.893 4.083 1.00 92.88 87 VAL A CA 1
ATOM 671 C C . VAL A 1 87 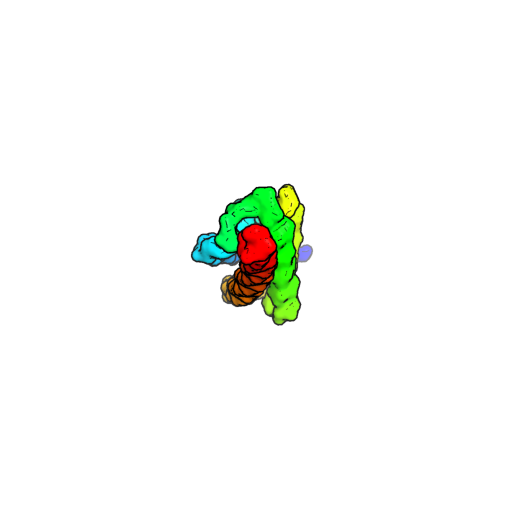? -4.472 14.668 2.956 1.00 92.88 87 VAL A C 1
ATOM 673 O O . VAL A 1 87 ? -3.912 15.650 2.471 1.00 92.88 87 VAL A O 1
ATOM 676 N N . VAL A 1 88 ? -5.641 14.215 2.509 1.00 88.31 88 VAL A N 1
ATOM 677 C CA . VAL A 1 88 ? -6.387 14.827 1.400 1.00 88.31 88 VAL A CA 1
ATOM 678 C C . VAL A 1 88 ? -7.803 15.106 1.874 1.00 88.31 88 VAL A C 1
ATOM 680 O O . VAL A 1 88 ? -8.502 14.193 2.292 1.00 88.31 88 VAL A O 1
ATOM 683 N N . GLY A 1 89 ? -8.222 16.375 1.862 1.00 85.38 89 GLY A N 1
ATOM 684 C CA . GLY A 1 89 ? -9.557 16.759 2.342 1.00 85.38 89 GLY A CA 1
ATOM 685 C C . GLY A 1 89 ? -9.807 16.429 3.820 1.00 85.38 89 GLY A C 1
ATOM 686 O O . GLY A 1 89 ? -10.942 16.171 4.194 1.00 85.38 89 GLY A O 1
ATOM 687 N N . GLY A 1 90 ? -8.753 16.388 4.645 1.00 87.00 90 GLY A N 1
ATOM 688 C CA . GLY A 1 90 ? -8.838 15.979 6.053 1.00 87.00 90 GLY A CA 1
ATOM 689 C C . GLY A 1 90 ? -8.796 14.464 6.284 1.00 87.00 90 GLY A C 1
ATOM 690 O O . GLY A 1 90 ? -8.758 14.047 7.435 1.00 87.00 90 GLY A O 1
ATOM 691 N N . VAL A 1 91 ? -8.735 13.657 5.221 1.00 88.44 91 VAL A N 1
ATOM 692 C CA . VAL A 1 91 ? -8.664 12.192 5.293 1.00 88.44 91 VAL A CA 1
ATOM 693 C C . VAL A 1 91 ? -7.214 11.724 5.251 1.00 88.44 91 VAL A C 1
ATOM 695 O O . VAL A 1 91 ? -6.492 12.020 4.294 1.00 88.44 91 VAL A O 1
ATOM 698 N N . TYR A 1 92 ? -6.785 10.969 6.261 1.00 92.81 92 TYR A N 1
ATOM 699 C CA . TYR A 1 92 ? -5.471 10.333 6.312 1.00 92.81 92 TYR A CA 1
ATOM 700 C C . TYR A 1 92 ? -5.479 9.037 5.501 1.00 92.81 92 TYR A C 1
ATOM 702 O O . TYR A 1 92 ? -6.256 8.117 5.756 1.00 92.81 92 TYR A O 1
ATOM 710 N N . LEU A 1 93 ? -4.573 8.947 4.532 1.00 94.12 93 LEU A N 1
ATOM 711 C CA . LEU A 1 93 ? -4.470 7.814 3.619 1.00 94.12 93 LEU A CA 1
ATOM 712 C C . LEU A 1 93 ? -3.039 7.295 3.526 1.00 94.12 93 LEU A C 1
ATOM 714 O O . LEU A 1 93 ? -2.071 8.057 3.508 1.00 94.12 93 LEU A O 1
ATOM 718 N N . ILE A 1 94 ? -2.911 5.973 3.459 1.00 96.44 94 ILE A N 1
ATOM 719 C CA . ILE A 1 94 ? -1.642 5.264 3.333 1.00 96.44 94 ILE A CA 1
ATOM 720 C C . ILE A 1 94 ? -1.342 5.080 1.849 1.00 96.44 94 ILE A C 1
ATOM 722 O O . ILE A 1 94 ? -2.185 4.636 1.071 1.00 96.44 94 ILE A O 1
ATOM 726 N N . ARG A 1 95 ? -0.116 5.418 1.452 1.00 96.94 95 ARG A N 1
ATOM 727 C CA . ARG A 1 95 ? 0.374 5.329 0.078 1.00 96.94 95 ARG A CA 1
ATOM 728 C C . ARG A 1 95 ? 1.359 4.178 -0.046 1.00 96.94 95 ARG A C 1
ATOM 730 O O . ARG A 1 95 ? 2.471 4.234 0.490 1.00 96.94 95 ARG A O 1
ATOM 737 N N . PHE A 1 96 ? 0.971 3.174 -0.820 1.00 96.19 96 PHE A N 1
ATOM 738 C CA . PHE A 1 96 ? 1.842 2.085 -1.235 1.00 96.19 96 PHE A CA 1
ATOM 739 C C . PHE A 1 96 ? 2.326 2.339 -2.664 1.00 96.19 96 PHE A C 1
ATOM 741 O O . PHE A 1 96 ? 1.579 2.173 -3.628 1.00 96.19 96 PHE A O 1
ATOM 748 N N . ALA A 1 97 ? 3.572 2.798 -2.791 1.00 95.19 97 ALA A N 1
ATOM 749 C CA . ALA A 1 97 ? 4.207 3.098 -4.070 1.00 95.19 97 ALA A CA 1
ATOM 750 C C . ALA A 1 97 ? 5.131 1.948 -4.489 1.00 95.19 97 ALA A C 1
ATOM 752 O O . ALA A 1 97 ? 6.176 1.720 -3.882 1.00 95.19 97 ALA A O 1
ATOM 753 N N . VAL A 1 98 ? 4.754 1.241 -5.551 1.00 93.88 98 VAL A N 1
ATOM 754 C CA . VAL A 1 98 ? 5.553 0.173 -6.150 1.00 93.88 98 VAL A CA 1
ATOM 755 C C . VAL A 1 98 ? 6.472 0.787 -7.196 1.00 93.88 98 VAL A C 1
ATOM 757 O O . VAL A 1 98 ? 6.016 1.326 -8.201 1.00 93.88 98 VAL A O 1
ATOM 760 N N . GLY A 1 99 ? 7.782 0.715 -6.978 1.00 88.25 99 GLY A N 1
ATO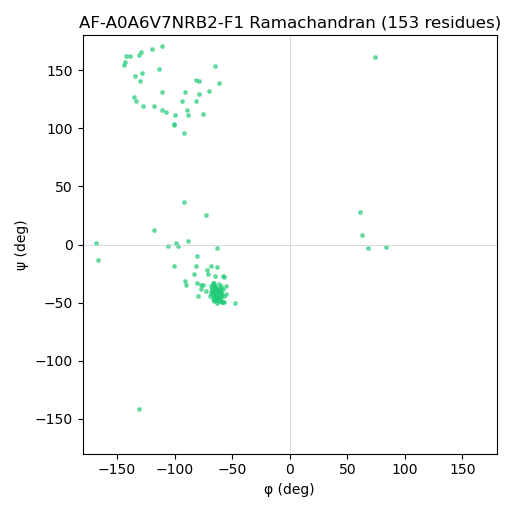M 761 C CA . GLY A 1 99 ? 8.712 1.318 -7.932 1.00 88.25 99 GLY A CA 1
ATOM 762 C C . GLY A 1 99 ? 10.180 0.967 -7.775 1.00 88.25 99 GLY A C 1
ATOM 763 O O . GLY A 1 99 ? 10.994 1.492 -8.533 1.00 88.25 99 GLY A O 1
ATOM 764 N N . THR A 1 100 ? 10.544 0.124 -6.806 1.00 88.06 100 THR A N 1
ATOM 765 C CA . THR A 1 100 ? 11.953 -0.228 -6.608 1.00 88.06 100 THR A CA 1
ATOM 766 C C . THR A 1 100 ? 12.364 -1.317 -7.592 1.00 88.06 100 THR A C 1
ATOM 768 O O . THR A 1 100 ? 11.594 -2.236 -7.861 1.00 88.06 100 THR A O 1
ATOM 771 N N . THR A 1 101 ? 13.588 -1.230 -8.113 1.00 85.56 101 THR A N 1
ATOM 772 C CA . THR A 1 101 ? 14.095 -2.113 -9.178 1.00 85.56 101 THR A CA 1
ATOM 773 C C . THR A 1 101 ? 14.067 -3.600 -8.814 1.00 85.56 101 THR A C 1
ATOM 775 O O . THR A 1 101 ? 13.986 -4.437 -9.705 1.00 85.56 101 THR A O 1
ATOM 778 N N . LEU A 1 102 ? 14.145 -3.927 -7.521 1.00 89.25 102 LEU A N 1
ATOM 779 C CA . LEU A 1 102 ? 14.163 -5.302 -7.010 1.00 89.25 102 LEU A CA 1
ATOM 780 C C . LEU A 1 102 ? 12.790 -5.772 -6.504 1.00 89.25 102 LEU A C 1
ATOM 782 O O . LEU A 1 102 ? 12.677 -6.882 -5.993 1.00 89.25 102 LEU A O 1
ATOM 786 N N . THR A 1 103 ? 11.746 -4.938 -6.596 1.00 89.94 103 THR A N 1
ATOM 787 C CA . THR A 1 103 ? 10.405 -5.347 -6.176 1.00 89.94 103 THR A CA 1
ATOM 788 C C . THR A 1 103 ? 9.843 -6.380 -7.146 1.00 89.94 103 THR A C 1
ATOM 790 O O . THR A 1 103 ? 9.815 -6.185 -8.356 1.00 89.94 103 THR A O 1
ATOM 793 N N . GLU A 1 104 ? 9.316 -7.453 -6.572 1.00 92.06 104 GLU A N 1
ATOM 794 C CA . GLU A 1 104 ? 8.658 -8.559 -7.266 1.00 92.06 104 GLU A CA 1
ATOM 795 C C . GLU A 1 104 ? 7.295 -8.811 -6.616 1.00 92.06 104 GLU A C 1
ATOM 797 O O . GLU A 1 104 ? 7.038 -8.365 -5.495 1.00 92.06 104 GLU A O 1
ATOM 802 N N . GLU A 1 105 ? 6.425 -9.571 -7.278 1.00 92.19 105 GLU A N 1
ATOM 803 C CA . GLU A 1 105 ? 5.056 -9.814 -6.806 1.00 92.19 105 GLU A CA 1
ATOM 804 C C . GLU A 1 105 ? 4.999 -10.388 -5.381 1.00 92.19 105 GLU A C 1
ATOM 806 O O . GLU A 1 105 ? 4.112 -10.048 -4.596 1.00 92.19 105 GLU A O 1
ATOM 811 N N . TRP A 1 106 ? 5.953 -11.246 -5.004 1.00 93.81 106 TRP A N 1
ATOM 812 C CA . TRP A 1 106 ? 5.984 -11.820 -3.658 1.00 93.81 106 TRP A CA 1
ATOM 813 C C . TRP A 1 106 ? 6.244 -10.762 -2.580 1.00 93.81 106 TRP A C 1
ATOM 815 O O . TRP A 1 106 ? 5.677 -10.870 -1.492 1.00 93.81 106 TRP A O 1
ATOM 825 N N . HIS A 1 107 ? 7.024 -9.716 -2.880 1.00 95.12 107 HIS A N 1
ATOM 826 C CA . HIS A 1 107 ? 7.253 -8.594 -1.969 1.00 95.12 107 HIS A CA 1
ATOM 827 C C . HIS A 1 107 ? 5.952 -7.828 -1.719 1.00 95.12 107 HIS A C 1
ATOM 829 O O . HIS A 1 107 ? 5.657 -7.460 -0.586 1.00 95.12 107 HIS A O 1
ATOM 835 N N . VAL A 1 108 ? 5.140 -7.639 -2.763 1.00 95.12 108 VAL A N 1
ATOM 836 C CA . VAL A 1 108 ? 3.831 -6.976 -2.674 1.00 95.12 108 VAL A CA 1
ATOM 837 C C . VAL A 1 108 ? 2.867 -7.790 -1.812 1.00 95.12 108 VAL A C 1
ATOM 839 O O . VAL A 1 108 ? 2.236 -7.254 -0.902 1.00 95.12 108 VAL A O 1
ATOM 842 N N . ARG A 1 109 ? 2.806 -9.111 -2.026 1.00 95.00 109 ARG A N 1
ATOM 843 C CA . ARG A 1 109 ? 1.991 -10.020 -1.200 1.00 95.00 109 ARG A CA 1
ATOM 844 C C . ARG A 1 109 ? 2.473 -10.052 0.252 1.00 95.00 109 ARG A C 1
ATOM 846 O O . ARG A 1 109 ? 1.659 -10.075 1.172 1.00 95.00 109 ARG A O 1
ATOM 853 N N . ALA A 1 110 ? 3.786 -10.056 0.476 1.00 94.62 110 ALA A N 1
ATOM 854 C CA . ALA A 1 110 ? 4.366 -10.009 1.814 1.00 94.62 110 ALA A CA 1
ATOM 855 C C . ALA A 1 110 ? 4.046 -8.683 2.518 1.00 94.62 110 ALA A C 1
ATOM 857 O O . ALA A 1 110 ? 3.674 -8.693 3.693 1.00 94.62 110 ALA A O 1
ATOM 858 N N . ALA A 1 111 ? 4.117 -7.564 1.794 1.00 94.94 111 ALA A N 1
ATOM 859 C CA . ALA A 1 111 ? 3.760 -6.258 2.321 1.00 94.94 111 ALA A CA 1
ATOM 860 C C . ALA A 1 111 ? 2.290 -6.198 2.741 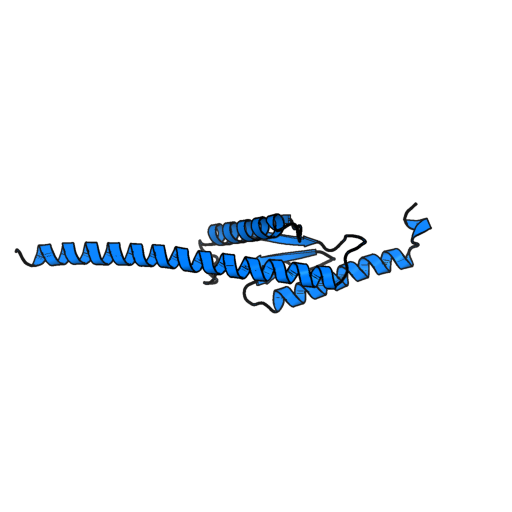1.00 94.94 111 ALA A C 1
ATOM 862 O O . ALA A 1 111 ? 1.984 -5.768 3.854 1.00 94.94 111 ALA A O 1
ATOM 863 N N . TRP A 1 112 ? 1.394 -6.729 1.907 1.00 95.88 112 TRP A N 1
ATOM 864 C CA . TRP A 1 112 ? -0.024 -6.819 2.237 1.00 95.88 112 TRP A CA 1
ATOM 865 C C . TRP A 1 112 ? -0.289 -7.651 3.499 1.00 95.88 112 TRP A C 1
ATOM 867 O O . TRP A 1 112 ? -1.033 -7.223 4.378 1.00 95.88 112 TRP A O 1
ATOM 877 N N . LYS A 1 113 ? 0.392 -8.793 3.670 1.00 95.31 113 LYS A N 1
ATOM 878 C CA . LYS A 1 113 ? 0.281 -9.605 4.898 1.00 95.31 113 LYS A CA 1
ATOM 879 C C . LYS A 1 113 ? 0.665 -8.825 6.158 1.00 95.31 113 LYS A C 1
ATOM 881 O O . LYS A 1 113 ? 0.031 -9.006 7.196 1.00 95.31 113 LYS A O 1
ATOM 886 N N . VAL A 1 114 ? 1.683 -7.962 6.084 1.00 94.94 114 VAL A N 1
ATOM 887 C CA . VAL A 1 114 ? 2.063 -7.091 7.210 1.00 94.94 114 VAL A CA 1
ATOM 888 C C . VAL A 1 114 ? 0.944 -6.097 7.512 1.00 94.94 114 VAL A C 1
ATOM 890 O O . VAL A 1 114 ? 0.558 -5.968 8.672 1.00 94.94 114 VAL A O 1
ATOM 893 N N . VAL A 1 115 ? 0.388 -5.448 6.486 1.00 94.56 115 VAL A N 1
ATOM 894 C CA . VAL A 1 115 ? -0.723 -4.495 6.637 1.00 94.56 115 VAL A CA 1
ATOM 895 C C . VAL A 1 115 ? -1.939 -5.160 7.274 1.00 94.56 115 VAL A C 1
ATOM 897 O O . VAL A 1 115 ? -2.444 -4.661 8.273 1.00 94.56 115 VAL A O 1
ATOM 900 N N . VAL A 1 116 ? -2.359 -6.321 6.773 1.00 93.38 116 VAL A N 1
ATOM 901 C CA . VAL A 1 116 ? -3.503 -7.079 7.302 1.00 93.38 116 VAL A CA 1
ATOM 902 C C . VAL A 1 116 ? -3.294 -7.484 8.762 1.00 93.38 116 VAL A C 1
ATOM 904 O O . VAL A 1 116 ? -4.191 -7.306 9.590 1.00 93.38 116 VAL A O 1
ATOM 907 N N . ALA A 1 117 ? -2.108 -7.998 9.100 1.00 92.12 117 ALA A N 1
ATOM 908 C CA . ALA A 1 117 ? -1.792 -8.409 10.465 1.00 92.12 117 ALA A CA 1
ATOM 909 C C . ALA A 1 117 ? -1.840 -7.224 11.445 1.00 92.12 117 ALA A C 1
ATOM 911 O O . ALA A 1 117 ? -2.363 -7.351 12.552 1.00 92.12 117 ALA A O 1
ATOM 912 N N . ARG A 1 118 ? -1.322 -6.058 11.038 1.00 90.44 118 ARG A N 1
ATOM 913 C CA . ARG A 1 118 ? -1.335 -4.845 11.870 1.00 90.44 118 ARG A CA 1
ATOM 914 C C . ARG A 1 118 ? -2.705 -4.170 11.905 1.00 90.44 118 ARG A C 1
ATOM 916 O O . ARG A 1 118 ? -3.096 -3.692 12.964 1.00 90.44 118 ARG A O 1
ATOM 923 N N . GLY A 1 119 ? -3.454 -4.197 10.806 1.00 86.06 119 GLY A N 1
ATOM 924 C CA . GLY A 1 119 ? -4.816 -3.668 10.725 1.00 86.06 119 GLY A CA 1
ATOM 925 C C . GLY A 1 119 ? -5.778 -4.423 11.637 1.00 86.06 119 GLY A C 1
ATOM 926 O O . GLY A 1 119 ? -6.540 -3.804 12.371 1.00 86.06 119 GLY A O 1
ATOM 927 N N . GLY A 1 120 ? -5.674 -5.757 11.692 1.00 83.00 120 GLY A N 1
ATOM 928 C CA . GLY A 1 120 ? -6.446 -6.566 12.642 1.00 83.00 120 GLY A CA 1
ATOM 929 C C . GLY A 1 120 ? -6.162 -6.211 14.107 1.00 83.00 120 GLY A C 1
ATOM 930 O O . GLY A 1 120 ? -7.092 -6.086 14.900 1.00 83.00 120 GLY A O 1
ATOM 931 N N . ALA A 1 121 ? -4.892 -5.987 14.457 1.00 80.25 121 ALA A N 1
ATOM 932 C CA . ALA A 1 121 ? -4.509 -5.563 15.804 1.00 80.25 121 ALA A CA 1
ATOM 933 C C . ALA A 1 121 ? -5.005 -4.144 16.139 1.00 80.25 121 ALA A C 1
ATOM 935 O O . ALA A 1 121 ? -5.487 -3.911 17.247 1.00 80.25 121 ALA A O 1
ATOM 936 N N . ALA A 1 122 ? -4.935 -3.214 15.181 1.00 78.44 122 ALA A N 1
ATOM 937 C CA . ALA A 1 122 ? -5.429 -1.848 15.345 1.00 78.44 122 ALA A CA 1
ATOM 938 C C . ALA A 1 122 ? -6.955 -1.815 15.559 1.00 78.44 122 ALA A C 1
ATOM 940 O O . ALA A 1 122 ? -7.423 -1.159 16.489 1.00 78.44 122 ALA A O 1
ATOM 941 N N . GLN A 1 123 ? -7.719 -2.597 14.786 1.00 73.38 123 GLN A N 1
ATOM 942 C CA . GLN A 1 123 ? -9.171 -2.723 14.962 1.00 73.38 123 GLN A CA 1
ATOM 943 C C . GLN A 1 123 ? -9.536 -3.351 16.317 1.00 73.38 123 GLN A C 1
ATOM 945 O O . GLN A 1 123 ? -10.456 -2.899 16.996 1.00 73.38 123 GLN A O 1
ATOM 950 N N . GLY A 1 124 ? -8.798 -4.386 16.736 1.00 70.25 124 GLY A N 1
ATOM 951 C CA . GLY A 1 124 ? -9.006 -5.042 18.028 1.00 70.25 124 GLY A CA 1
ATOM 952 C C . GLY A 1 124 ? -8.767 -4.104 19.215 1.00 70.25 124 GLY A C 1
ATOM 953 O O . GLY A 1 124 ? -9.545 -4.108 20.168 1.00 70.25 124 GLY A O 1
ATOM 954 N N . ALA A 1 125 ? -7.734 -3.259 19.137 1.00 68.75 125 ALA A N 1
ATOM 955 C CA . ALA A 1 125 ? -7.445 -2.260 20.162 1.00 68.75 125 ALA A CA 1
ATOM 956 C C . ALA A 1 125 ? -8.561 -1.208 20.284 1.00 68.75 125 ALA A C 1
ATOM 958 O O . ALA A 1 125 ? -8.940 -0.855 21.399 1.00 68.75 125 ALA A O 1
ATOM 959 N N . LEU A 1 126 ? -9.129 -0.757 19.160 1.00 66.12 126 LEU A N 1
ATOM 960 C CA . LEU A 1 126 ? -10.264 0.173 19.157 1.00 66.12 126 LEU A CA 1
ATOM 961 C C . LEU A 1 126 ? -11.511 -0.420 19.777 1.00 66.12 126 LEU A C 1
ATOM 963 O O . LEU A 1 126 ? -12.141 0.231 20.606 1.00 66.12 126 LEU A O 1
ATOM 967 N N . ASN 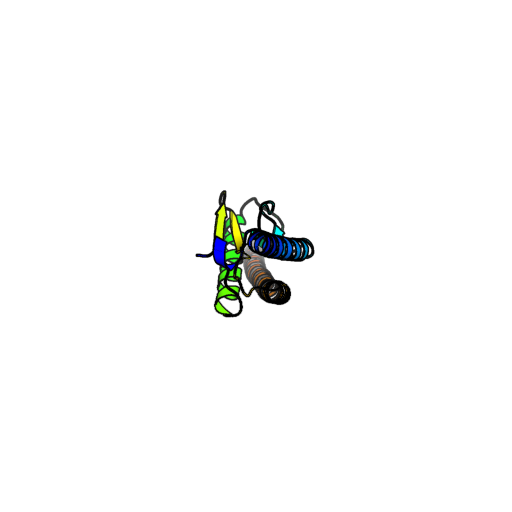A 1 127 ? -11.850 -1.652 19.391 1.00 67.19 127 ASN A N 1
ATOM 968 C CA . ASN A 1 127 ? -12.986 -2.336 19.982 1.00 67.19 127 ASN A CA 1
ATOM 969 C C . ASN A 1 127 ? -12.791 -2.406 21.496 1.00 67.19 127 ASN A C 1
ATOM 971 O O . ASN A 1 127 ? -13.672 -1.977 22.229 1.00 67.19 127 ASN A O 1
ATOM 975 N N . ASN A 1 128 ? -11.624 -2.841 21.976 1.00 64.62 128 ASN A N 1
ATOM 976 C CA . ASN A 1 128 ? -11.361 -2.931 23.412 1.00 64.62 128 ASN A CA 1
ATOM 977 C C . ASN A 1 128 ? -11.463 -1.570 24.134 1.00 64.62 128 ASN A C 1
ATOM 979 O O . ASN A 1 128 ? -12.031 -1.490 25.219 1.00 64.62 128 ASN A O 1
ATOM 983 N N . MET A 1 129 ? -10.965 -0.486 23.530 1.00 60.88 129 MET A N 1
ATOM 984 C CA . MET A 1 129 ? -11.030 0.856 24.123 1.00 60.88 129 MET A CA 1
ATOM 985 C C . MET A 1 129 ? -12.469 1.392 24.184 1.00 60.88 129 MET A C 1
ATOM 987 O O . MET A 1 129 ? -12.888 1.885 25.229 1.00 60.88 129 MET A O 1
ATOM 991 N N . ARG A 1 130 ? -13.264 1.183 23.126 1.00 63.84 130 ARG A N 1
ATOM 992 C CA . ARG A 1 130 ? -14.708 1.471 23.121 1.00 63.84 130 ARG A CA 1
ATOM 993 C C . ARG A 1 130 ? -15.480 0.610 24.121 1.00 63.84 130 ARG A C 1
ATOM 995 O O . ARG A 1 130 ? -16.382 1.120 24.772 1.00 63.84 130 ARG A O 1
ATOM 1002 N N . TRP A 1 131 ? -15.122 -0.666 24.290 1.00 54.72 131 TRP A N 1
ATOM 1003 C CA . TRP A 1 131 ? -15.696 -1.529 25.331 1.00 54.72 131 TRP A CA 1
ATOM 1004 C C . TRP A 1 131 ? -15.408 -0.981 26.733 1.00 54.72 131 TRP A C 1
ATOM 1006 O O . TRP A 1 131 ? -16.307 -0.966 27.569 1.00 54.72 131 TRP A O 1
ATOM 1016 N N . ILE A 1 132 ? -14.192 -0.489 26.992 1.00 63.50 132 ILE A N 1
ATOM 1017 C CA . ILE A 1 132 ? -13.841 0.139 28.273 1.00 63.50 132 ILE A CA 1
ATOM 1018 C C . ILE A 1 132 ? -14.646 1.425 28.488 1.00 63.50 132 ILE A C 1
ATOM 1020 O O . ILE A 1 132 ? -15.231 1.583 29.556 1.00 63.50 132 ILE A O 1
ATOM 1024 N N . GLU A 1 133 ? -14.735 2.315 27.497 1.00 60.34 133 GLU A N 1
ATOM 1025 C CA . GLU A 1 133 ? -15.534 3.547 27.599 1.00 60.34 133 GLU A CA 1
ATOM 1026 C C . GLU A 1 133 ? -17.031 3.264 27.773 1.00 60.34 133 GLU A C 1
ATOM 1028 O O . GLU A 1 133 ? -17.671 3.861 28.637 1.00 60.34 133 GLU A O 1
ATOM 1033 N N . ALA A 1 134 ? -17.588 2.309 27.024 1.00 60.75 134 ALA A N 1
ATOM 1034 C CA . ALA A 1 134 ? -18.979 1.884 27.158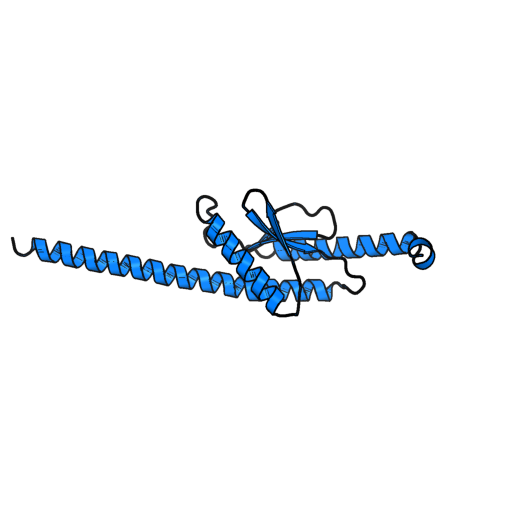 1.00 60.75 134 ALA A CA 1
ATOM 1035 C C . ALA A 1 134 ? -19.253 1.264 28.537 1.00 60.75 134 ALA A C 1
ATOM 1037 O O . ALA A 1 134 ? -20.252 1.600 29.171 1.00 60.75 134 ALA A O 1
ATOM 1038 N N . CYS A 1 135 ? -18.348 0.421 29.046 1.00 57.12 135 CYS A N 1
ATOM 1039 C CA . CYS A 1 135 ? -18.417 -0.101 30.412 1.00 57.12 135 CYS A CA 1
ATOM 1040 C C . CYS A 1 135 ? -18.326 1.020 31.455 1.00 57.12 135 CYS A C 1
ATOM 1042 O O . CYS A 1 135 ? -19.040 0.982 32.455 1.00 57.12 135 CYS A O 1
ATOM 1044 N N . MET A 1 136 ? -17.489 2.033 31.232 1.00 61.91 136 MET A N 1
ATOM 1045 C CA . MET A 1 136 ? -17.324 3.161 32.149 1.00 61.91 136 MET A CA 1
ATOM 1046 C C . MET A 1 136 ? -18.570 4.053 32.169 1.00 61.91 136 MET A C 1
ATOM 1048 O O . MET A 1 136 ? -19.066 4.378 33.247 1.00 61.91 136 MET A O 1
ATOM 1052 N N . HIS A 1 137 ? -19.144 4.366 31.004 1.00 63.59 137 HIS A N 1
ATOM 1053 C CA . HIS A 1 137 ? -20.426 5.064 30.897 1.00 63.59 137 HIS A CA 1
ATOM 1054 C C . HIS A 1 137 ? -21.581 4.256 31.496 1.00 63.59 137 HIS A C 1
ATOM 1056 O O . HIS A 1 137 ? -22.397 4.828 32.217 1.00 63.59 137 HIS A O 1
ATOM 1062 N N . ALA A 1 138 ? -21.639 2.940 31.274 1.00 61.47 138 ALA A N 1
ATOM 1063 C CA . ALA A 1 138 ? -22.635 2.075 31.904 1.00 61.47 138 ALA A CA 1
ATOM 1064 C C . ALA A 1 138 ? -22.485 2.064 33.434 1.00 61.47 138 ALA A C 1
ATOM 1066 O O . ALA A 1 138 ? -23.480 2.187 34.144 1.00 61.47 138 ALA A O 1
ATOM 1067 N N . CYS A 1 139 ? -21.257 2.008 33.959 1.00 55.78 139 CYS A N 1
ATOM 1068 C CA . CYS A 1 139 ? -20.991 2.126 35.395 1.00 55.78 139 CYS A CA 1
ATOM 1069 C C . CYS A 1 139 ? -21.429 3.482 35.958 1.00 55.78 139 CYS A C 1
ATOM 1071 O O . CYS A 1 139 ? -22.083 3.521 36.996 1.00 55.78 139 CYS A O 1
ATOM 1073 N N . ILE A 1 140 ? -21.125 4.590 35.274 1.00 61.16 140 ILE A N 1
ATOM 1074 C CA . ILE A 1 140 ? -21.567 5.935 35.677 1.00 61.16 140 ILE A CA 1
ATOM 1075 C C . ILE A 1 140 ? -23.099 6.021 35.668 1.00 61.16 140 ILE A C 1
ATOM 1077 O O . ILE A 1 140 ? -23.691 6.560 36.606 1.00 61.16 140 ILE A O 1
ATOM 1081 N N . TYR A 1 141 ? -23.761 5.453 34.658 1.00 55.09 141 TYR A N 1
ATOM 1082 C CA . TYR A 1 141 ? -25.220 5.454 34.555 1.00 55.09 141 TYR A CA 1
ATOM 1083 C C . TYR A 1 141 ? -25.874 4.606 35.659 1.00 55.09 141 TYR A C 1
ATOM 1085 O O . TYR A 1 141 ? -26.810 5.052 36.315 1.00 55.09 141 TYR A O 1
ATOM 1093 N N . ILE A 1 142 ? -25.329 3.422 35.955 1.00 59.69 142 ILE A N 1
ATOM 1094 C CA . ILE A 1 142 ? -25.783 2.578 37.072 1.00 59.69 142 ILE A CA 1
ATOM 1095 C C . ILE A 1 142 ? -25.546 3.277 38.423 1.00 59.69 142 ILE A C 1
ATOM 1097 O O . ILE A 1 142 ? -26.410 3.249 39.302 1.00 59.69 142 ILE A O 1
ATOM 1101 N N . TYR A 1 143 ? -24.402 3.939 38.604 1.00 51.72 143 TYR A N 1
ATOM 1102 C CA . TYR A 1 143 ? -24.067 4.654 39.839 1.00 51.72 143 TYR A CA 1
ATOM 1103 C C . TYR A 1 143 ? -24.967 5.880 40.068 1.00 51.72 143 TYR A C 1
ATOM 1105 O O . TYR A 1 143 ? -25.408 6.154 41.184 1.00 51.72 143 TYR A O 1
ATOM 1113 N N . THR A 1 144 ? -25.299 6.608 39.002 1.00 58.91 144 THR A N 1
ATOM 1114 C CA . THR A 1 144 ? -26.227 7.744 39.068 1.00 58.91 144 THR A CA 1
ATOM 1115 C C . THR A 1 144 ? -27.678 7.294 39.260 1.00 58.91 144 THR A C 1
ATOM 1117 O O . THR A 1 144 ? -28.379 7.876 40.090 1.00 58.91 144 THR A O 1
ATOM 1120 N N . ASP A 1 145 ? -28.135 6.219 38.611 1.00 55.12 145 ASP A N 1
ATOM 1121 C CA . ASP A 1 145 ? -29.496 5.686 38.797 1.00 55.12 145 ASP A CA 1
ATOM 1122 C C . ASP A 1 145 ? -29.720 5.128 40.218 1.00 55.12 145 ASP A C 1
ATOM 1124 O O . ASP A 1 145 ? -30.738 5.410 40.862 1.00 55.12 145 ASP A O 1
ATOM 1128 N N . THR A 1 146 ? -28.727 4.430 40.781 1.00 58.50 146 THR A N 1
ATOM 1129 C CA . THR A 1 146 ? -28.773 3.936 42.172 1.00 58.50 146 THR A CA 1
ATOM 1130 C C . THR A 1 146 ? -28.830 5.074 43.197 1.00 58.50 146 THR A C 1
ATOM 1132 O O . THR A 1 146 ? -29.641 5.014 44.126 1.00 58.50 146 THR A O 1
ATOM 1135 N N . HIS A 1 147 ? -28.079 6.163 42.999 1.00 56.59 147 HIS A N 1
ATOM 1136 C CA . HIS A 1 147 ? -28.165 7.355 43.854 1.00 56.59 147 HIS A CA 1
ATOM 1137 C C . HIS A 1 147 ? -29.508 8.098 43.736 1.00 56.59 147 HIS A C 1
ATOM 1139 O O . HIS A 1 147 ? -30.001 8.656 44.723 1.00 56.59 147 HIS A O 1
ATOM 1145 N N . THR A 1 148 ? -30.124 8.088 42.552 1.00 56.00 148 THR A N 1
ATOM 1146 C CA . THR A 1 148 ? -31.407 8.761 42.293 1.00 56.00 148 THR A CA 1
ATOM 1147 C C . THR A 1 148 ? -32.589 7.967 42.863 1.00 56.00 148 THR A C 1
ATOM 1149 O O . THR A 1 148 ? -33.497 8.550 43.462 1.00 56.00 148 THR A O 1
ATOM 1152 N N . ARG A 1 149 ? -32.558 6.628 42.774 1.00 54.12 149 ARG A N 1
ATOM 1153 C CA . ARG A 1 149 ? -33.532 5.734 43.429 1.00 54.12 149 ARG A CA 1
ATOM 1154 C C . ARG A 1 149 ? -33.408 5.729 44.952 1.00 54.12 149 ARG A C 1
ATOM 1156 O O . ARG A 1 149 ? -34.435 5.687 45.627 1.00 54.12 149 ARG A O 1
ATOM 1163 N N . ALA A 1 150 ? -32.194 5.829 45.500 1.00 56.28 150 ALA A N 1
ATOM 1164 C CA . ALA A 1 150 ? -31.984 5.904 46.946 1.00 56.28 150 ALA A CA 1
ATOM 1165 C C . ALA A 1 150 ? -32.631 7.156 47.567 1.00 56.28 150 ALA A C 1
ATOM 1167 O O . ALA A 1 150 ? -33.242 7.055 48.626 1.00 56.28 150 ALA A O 1
ATOM 1168 N N . LYS A 1 151 ? -32.593 8.313 46.888 1.00 52.81 151 LYS A N 1
ATOM 1169 C CA . LYS A 1 151 ? -33.226 9.555 47.377 1.00 52.81 151 LYS A CA 1
ATOM 1170 C C . LYS A 1 151 ? -34.762 9.549 47.346 1.00 52.81 151 LYS A C 1
ATOM 1172 O O . LYS A 1 151 ? -35.363 10.251 48.149 1.00 52.81 151 LYS A O 1
ATOM 1177 N N . ARG A 1 152 ? -35.418 8.764 46.478 1.00 51.41 152 ARG A N 1
ATOM 1178 C CA . ARG A 1 152 ? -36.898 8.676 46.421 1.00 51.41 152 ARG A CA 1
ATOM 1179 C C . ARG A 1 152 ? -37.527 7.768 47.481 1.00 51.41 152 ARG A C 1
ATOM 1181 O O . ARG A 1 152 ? -38.743 7.757 47.601 1.00 51.41 152 ARG A O 1
ATOM 1188 N N . ARG A 1 153 ? -36.734 6.985 48.218 1.00 46.97 153 ARG A N 1
ATOM 1189 C CA . ARG A 1 153 ? -37.237 6.008 49.203 1.00 46.97 153 ARG A CA 1
ATOM 1190 C C . ARG A 1 153 ? -37.239 6.522 50.648 1.00 46.97 153 ARG A C 1
ATOM 1192 O O . ARG A 1 153 ? -37.630 5.780 51.539 1.00 46.97 153 ARG A O 1
ATOM 1199 N N . ILE A 1 154 ? -36.769 7.751 50.864 1.00 52.31 154 ILE A N 1
ATOM 1200 C CA . ILE A 1 154 ? -36.601 8.393 52.182 1.00 52.31 154 ILE A CA 1
ATOM 1201 C C . ILE A 1 154 ? -37.480 9.653 52.321 1.00 52.31 154 ILE A C 1
ATOM 1203 O O . ILE A 1 154 ? -37.261 10.451 53.229 1.00 52.31 154 ILE A O 1
ATOM 1207 N N . GLY A 1 155 ? -38.426 9.854 51.396 1.00 42.31 155 GLY A N 1
ATOM 1208 C CA . GLY A 1 155 ? -39.416 10.933 51.415 1.00 42.31 155 GLY A CA 1
ATOM 1209 C C . GLY A 1 155 ? -40.814 10.387 51.634 1.00 42.31 155 GLY A C 1
ATOM 1210 O O . GLY A 1 155 ? -41.071 9.268 51.134 1.00 42.31 155 GLY A O 1
#